Protein AF-A0A973IZN0-F1 (afdb_monomer_lite)

Structure (mmCIF, N/CA/C/O backbone):
data_AF-A0A973IZN0-F1
#
_entry.id   AF-A0A973IZN0-F1
#
loop_
_atom_site.group_PDB
_atom_site.id
_atom_site.ty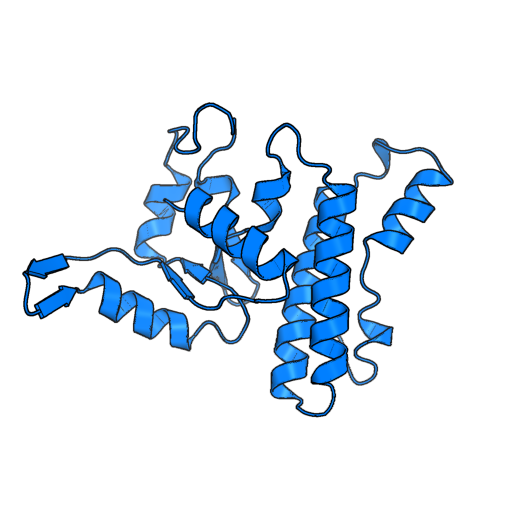pe_symbol
_atom_site.label_atom_id
_atom_site.label_alt_id
_atom_site.label_comp_id
_atom_site.label_asym_id
_atom_site.label_entity_id
_atom_site.label_seq_id
_atom_site.pdbx_PDB_ins_code
_atom_site.Cartn_x
_atom_site.Cartn_y
_atom_site.Cartn_z
_atom_site.occupancy
_atom_site.B_iso_or_equiv
_atom_site.auth_seq_id
_atom_site.auth_comp_id
_atom_site.auth_asym_id
_atom_site.auth_atom_id
_atom_site.pdbx_PDB_model_num
ATOM 1 N N . MET A 1 1 ? 8.318 8.086 -10.697 1.00 79.25 1 MET A N 1
ATOM 2 C CA . MET A 1 1 ? 7.716 6.744 -10.918 1.00 79.25 1 MET A CA 1
ATOM 3 C C . MET A 1 1 ? 7.081 6.126 -9.663 1.00 79.25 1 MET A C 1
ATOM 5 O O . MET A 1 1 ? 5.939 5.694 -9.745 1.00 79.25 1 MET A O 1
ATOM 9 N N . VAL A 1 2 ? 7.794 6.001 -8.528 1.00 88.62 2 VAL A N 1
ATOM 10 C CA . VAL A 1 2 ? 7.233 5.376 -7.301 1.00 88.62 2 VAL A CA 1
ATOM 11 C C . VAL A 1 2 ? 6.187 6.278 -6.634 1.00 88.62 2 VAL A C 1
ATOM 13 O O . VAL A 1 2 ? 5.154 5.784 -6.198 1.00 88.62 2 VAL A O 1
ATOM 16 N N . PHE A 1 3 ? 6.417 7.595 -6.623 1.00 86.81 3 PHE A N 1
ATOM 17 C CA . PHE A 1 3 ? 5.474 8.581 -6.088 1.00 86.81 3 PHE A CA 1
ATOM 18 C C . PHE A 1 3 ? 4.109 8.536 -6.790 1.00 86.81 3 PHE A C 1
ATOM 20 O O . PHE A 1 3 ? 3.073 8.583 -6.148 1.00 86.81 3 PHE A O 1
ATOM 27 N N . GLU A 1 4 ? 4.090 8.418 -8.112 1.00 87.69 4 GLU A N 1
ATOM 28 C CA . GLU A 1 4 ? 2.871 8.396 -8.914 1.00 87.69 4 GLU A CA 1
ATOM 29 C C . GLU A 1 4 ? 2.069 7.124 -8.629 1.00 87.69 4 GLU A C 1
ATOM 31 O O . GLU A 1 4 ? 0.845 7.176 -8.547 1.00 87.69 4 GLU A O 1
ATOM 36 N N . LEU A 1 5 ? 2.753 5.995 -8.405 1.00 93.00 5 LEU A N 1
ATOM 37 C CA . LEU A 1 5 ? 2.110 4.767 -7.937 1.00 93.00 5 LEU A CA 1
ATOM 38 C C . LEU A 1 5 ? 1.551 4.925 -6.522 1.00 93.00 5 LEU A C 1
ATOM 40 O O . LEU A 1 5 ? 0.418 4.515 -6.291 1.00 93.00 5 LEU A O 1
ATOM 44 N N . ALA A 1 6 ? 2.307 5.543 -5.609 1.00 93.62 6 ALA A N 1
ATOM 45 C CA . ALA A 1 6 ? 1.845 5.863 -4.260 1.00 93.62 6 ALA A CA 1
ATOM 46 C C . ALA A 1 6 ? 0.586 6.743 -4.305 1.00 93.62 6 ALA A C 1
ATOM 48 O O . ALA A 1 6 ? -0.432 6.397 -3.719 1.00 93.62 6 ALA A O 1
ATOM 49 N N . PHE A 1 7 ? 0.602 7.806 -5.105 1.00 91.06 7 PHE A N 1
ATOM 50 C CA . PHE A 1 7 ? -0.519 8.725 -5.261 1.00 91.06 7 PHE A CA 1
ATOM 51 C C . PHE A 1 7 ? -1.769 8.044 -5.835 1.00 91.06 7 PHE A C 1
ATOM 53 O O . PHE A 1 7 ? -2.865 8.208 -5.301 1.00 91.06 7 PHE A O 1
ATOM 60 N N . ILE A 1 8 ? -1.616 7.237 -6.892 1.00 94.38 8 ILE A N 1
ATOM 61 C CA . ILE A 1 8 ? -2.729 6.469 -7.470 1.00 94.38 8 ILE A CA 1
ATOM 62 C C . ILE A 1 8 ? -3.276 5.470 -6.447 1.00 94.38 8 ILE A C 1
ATOM 64 O O . ILE A 1 8 ? -4.491 5.367 -6.285 1.00 94.38 8 ILE A O 1
ATOM 68 N N . GLN A 1 9 ? -2.400 4.747 -5.747 1.00 96.50 9 GLN A N 1
ATOM 69 C CA . GLN A 1 9 ? -2.808 3.778 -4.734 1.00 96.50 9 GLN A CA 1
ATOM 70 C C . GLN A 1 9 ? -3.533 4.458 -3.568 1.00 96.50 9 GLN A C 1
ATOM 72 O O . GLN A 1 9 ? -4.552 3.938 -3.124 1.00 96.50 9 GLN A O 1
ATOM 77 N N . PHE A 1 10 ? -3.072 5.629 -3.129 1.00 95.38 10 PHE A N 1
ATOM 78 C CA . PHE A 1 10 ? -3.720 6.426 -2.093 1.00 95.38 10 PHE A CA 1
ATOM 79 C C . PHE A 1 10 ? -5.119 6.892 -2.507 1.00 95.38 10 PHE A C 1
ATOM 81 O O . PHE A 1 10 ? -6.075 6.641 -1.775 1.00 95.38 10 PHE A O 1
ATOM 88 N N . ILE A 1 11 ? -5.266 7.509 -3.686 1.00 94.38 11 ILE A N 1
ATOM 89 C CA . ILE A 1 11 ? -6.576 7.977 -4.173 1.00 94.38 11 ILE A CA 1
ATOM 90 C C . ILE A 1 11 ? -7.563 6.815 -4.275 1.00 94.38 11 ILE A C 1
ATOM 92 O O . ILE A 1 11 ? -8.700 6.934 -3.833 1.00 94.38 11 ILE A O 1
ATOM 96 N N . MET A 1 12 ? -7.124 5.684 -4.830 1.00 96.88 12 MET A N 1
ATOM 97 C CA . MET A 1 12 ? -7.975 4.504 -4.969 1.00 96.88 12 MET A CA 1
ATOM 98 C C . MET A 1 12 ? -8.354 3.926 -3.599 1.00 96.88 12 MET A C 1
ATOM 100 O O . MET A 1 12 ? -9.522 3.619 -3.376 1.00 96.88 12 MET A O 1
ATOM 104 N N . ALA A 1 13 ? -7.404 3.832 -2.660 1.00 96.56 13 ALA A N 1
ATOM 105 C CA . ALA A 1 13 ? -7.653 3.315 -1.313 1.00 96.56 13 ALA A CA 1
ATOM 106 C C . ALA A 1 13 ? -8.614 4.205 -0.510 1.00 96.56 13 ALA A C 1
ATOM 108 O O . ALA A 1 13 ? -9.472 3.681 0.197 1.00 96.56 13 ALA A O 1
ATOM 109 N N . ARG A 1 14 ? -8.514 5.533 -0.661 1.00 92.50 14 ARG A N 1
ATOM 110 C CA . ARG A 1 14 ? -9.455 6.510 -0.086 1.00 92.50 14 ARG A CA 1
ATOM 111 C C . ARG A 1 14 ? -10.889 6.303 -0.584 1.00 92.50 14 ARG A C 1
ATOM 113 O O . ARG A 1 14 ? -11.830 6.613 0.133 1.00 92.50 14 ARG A O 1
ATOM 120 N N . ASP A 1 15 ? -11.045 5.778 -1.796 1.00 93.00 15 ASP A N 1
ATOM 121 C CA . ASP A 1 15 ? -12.345 5.503 -2.411 1.00 93.00 15 ASP A CA 1
ATOM 122 C C . ASP A 1 15 ? -12.747 4.012 -2.256 1.00 93.00 15 ASP A C 1
ATOM 124 O O . ASP A 1 15 ? -13.624 3.512 -2.964 1.00 93.00 15 ASP A O 1
ATOM 128 N N . GLY A 1 16 ? -12.102 3.272 -1.340 1.00 93.88 16 GLY A N 1
ATOM 129 C CA . GLY A 1 16 ? -12.402 1.866 -1.032 1.00 93.88 16 GLY A CA 1
ATOM 130 C C . GLY A 1 16 ? -11.860 0.837 -2.034 1.00 93.88 16 GLY A C 1
ATOM 131 O O . GLY A 1 16 ? -12.159 -0.355 -1.920 1.00 93.88 16 GLY A O 1
ATOM 132 N N . ILE A 1 17 ? -11.052 1.260 -3.009 1.00 95.12 17 ILE A N 1
ATOM 133 C CA . ILE A 1 17 ? -10.436 0.398 -4.025 1.00 95.12 17 ILE A CA 1
ATOM 134 C C . ILE A 1 17 ? -8.980 0.118 -3.638 1.00 95.12 17 ILE A C 1
ATOM 136 O O . ILE A 1 17 ? -8.060 0.877 -3.937 1.00 95.12 17 ILE A O 1
ATOM 140 N N . PHE A 1 18 ? -8.747 -1.025 -2.997 1.00 95.38 18 PHE A N 1
ATOM 141 C CA . PHE A 1 18 ? -7.410 -1.405 -2.541 1.00 95.38 18 PHE A CA 1
ATOM 142 C C . PHE A 1 18 ? -6.634 -2.167 -3.619 1.00 95.38 18 PHE A C 1
ATOM 144 O O . PHE A 1 18 ? -6.955 -3.310 -3.957 1.00 95.38 18 PHE A O 1
ATOM 151 N N . LEU A 1 19 ? -5.597 -1.527 -4.164 1.00 95.06 19 LEU A N 1
ATOM 152 C CA . LEU A 1 19 ? -4.811 -2.077 -5.266 1.00 95.06 19 LEU A CA 1
ATOM 153 C C . LEU A 1 19 ? -3.824 -3.154 -4.808 1.00 95.06 19 LEU A C 1
ATOM 155 O O . LEU A 1 19 ? -3.185 -3.050 -3.765 1.00 95.06 19 LEU A O 1
ATOM 159 N N . ARG A 1 20 ? -3.639 -4.155 -5.668 1.00 94.06 20 ARG A N 1
ATOM 160 C CA . ARG A 1 20 ? -2.540 -5.117 -5.612 1.00 94.06 20 ARG A CA 1
ATOM 161 C C . ARG A 1 20 ? -1.732 -5.005 -6.896 1.00 94.06 20 ARG A C 1
ATOM 163 O O . ARG A 1 20 ? -2.309 -4.916 -7.976 1.00 94.06 20 ARG A O 1
ATOM 170 N N . GLY A 1 21 ? -0.411 -5.050 -6.792 1.00 95.81 21 GLY A N 1
ATOM 171 C CA . GLY A 1 21 ? 0.447 -4.961 -7.965 1.00 95.81 21 GLY A CA 1
ATOM 172 C C . GLY A 1 21 ? 1.885 -5.366 -7.700 1.00 95.81 21 GLY A C 1
ATOM 173 O O . GLY A 1 21 ? 2.253 -5.780 -6.598 1.00 95.81 21 GLY A O 1
ATOM 174 N N . ALA A 1 22 ? 2.717 -5.173 -8.717 1.00 97.31 22 ALA A N 1
ATOM 175 C CA . ALA A 1 22 ? 4.152 -5.103 -8.532 1.00 97.31 22 ALA A CA 1
ATOM 176 C C . ALA A 1 22 ? 4.804 -4.134 -9.524 1.00 97.31 22 ALA A C 1
ATOM 178 O O . ALA A 1 22 ? 4.343 -3.967 -10.653 1.00 97.31 22 ALA A O 1
ATOM 179 N N . LEU A 1 23 ? 5.905 -3.528 -9.095 1.00 96.12 23 LEU A N 1
ATOM 180 C CA . LEU A 1 23 ? 6.774 -2.661 -9.873 1.00 96.12 23 LEU A CA 1
ATOM 181 C C . LEU A 1 23 ? 8.080 -3.404 -10.158 1.00 96.12 23 LEU A C 1
ATOM 183 O O . LEU A 1 23 ? 8.808 -3.765 -9.237 1.00 96.12 23 LEU A O 1
ATOM 187 N N . SER A 1 24 ? 8.398 -3.600 -11.434 1.00 95.62 24 SER A N 1
ATOM 188 C CA . SER A 1 24 ? 9.664 -4.185 -11.882 1.00 95.62 24 SER A CA 1
ATOM 189 C C . SER A 1 24 ? 10.185 -3.437 -13.107 1.00 95.62 24 SER A C 1
ATOM 191 O O . SER A 1 24 ? 9.468 -2.662 -13.743 1.00 95.62 24 SER A O 1
ATOM 193 N N . ARG A 1 25 ? 11.454 -3.665 -13.447 1.00 93.69 25 ARG A N 1
ATOM 194 C CA . ARG A 1 25 ? 12.112 -3.103 -14.624 1.00 93.69 25 ARG A CA 1
ATOM 195 C C . ARG A 1 25 ? 12.781 -4.209 -15.419 1.00 93.69 25 ARG A C 1
ATOM 197 O O . ARG A 1 25 ? 13.500 -5.049 -14.890 1.00 93.69 25 ARG A O 1
ATOM 204 N N . GLY A 1 26 ? 12.594 -4.164 -16.728 1.00 93.19 26 GLY A N 1
ATOM 205 C CA . GLY A 1 26 ? 13.255 -5.069 -17.651 1.00 93.19 26 GLY A CA 1
ATOM 206 C C . GLY A 1 26 ? 13.072 -4.611 -19.085 1.00 93.19 26 GLY A C 1
ATOM 207 O O . GLY A 1 26 ? 12.316 -3.678 -19.351 1.00 93.19 26 GLY A O 1
ATOM 208 N N . ASN A 1 27 ? 13.761 -5.286 -20.003 1.00 95.06 27 ASN A N 1
ATOM 209 C CA . ASN A 1 27 ? 13.646 -5.006 -21.429 1.00 95.06 27 ASN A CA 1
ATOM 210 C C . ASN A 1 27 ? 12.178 -5.042 -21.851 1.00 95.06 27 ASN A C 1
ATOM 212 O O . ASN A 1 27 ? 11.437 -5.953 -21.467 1.00 95.06 27 ASN A O 1
ATOM 216 N N . HIS A 1 28 ? 11.787 -4.037 -22.619 1.00 94.38 28 HIS A N 1
ATOM 217 C CA . HIS A 1 28 ? 10.427 -3.819 -23.060 1.00 94.38 28 HIS A CA 1
ATOM 218 C C . HIS A 1 28 ? 10.456 -3.475 -24.548 1.00 94.38 28 HIS A C 1
ATOM 220 O O . HIS A 1 28 ? 11.246 -2.637 -24.982 1.00 94.38 28 HIS A O 1
ATOM 226 N N . PHE A 1 29 ? 9.610 -4.154 -25.308 1.00 95.75 29 PHE A N 1
ATOM 227 C CA . PHE A 1 29 ? 9.326 -3.882 -26.704 1.00 95.75 29 PHE A CA 1
ATOM 228 C C . PHE A 1 29 ? 7.812 -3.811 -26.868 1.00 95.75 29 PHE A C 1
ATOM 230 O O . PHE A 1 29 ? 7.101 -4.705 -26.408 1.00 95.75 29 PHE A O 1
ATOM 237 N N . GLU A 1 30 ? 7.341 -2.784 -27.560 1.00 96.19 30 GLU A N 1
ATOM 238 C CA . GLU A 1 30 ? 5.933 -2.574 -27.872 1.00 96.19 30 GLU A CA 1
ATOM 239 C C . GLU A 1 30 ? 5.797 -2.066 -29.309 1.00 96.19 30 GLU A C 1
ATOM 241 O O . GLU A 1 30 ? 6.625 -1.294 -29.799 1.00 96.19 30 GLU A O 1
ATOM 246 N N . ASN A 1 31 ? 4.751 -2.531 -29.989 1.00 95.75 31 ASN A N 1
ATOM 247 C CA . ASN A 1 31 ? 4.213 -1.944 -31.210 1.00 95.75 31 ASN A CA 1
ATOM 248 C C . ASN A 1 31 ? 2.679 -2.079 -31.208 1.00 95.75 31 ASN A C 1
ATOM 250 O O . ASN A 1 31 ? 2.116 -2.688 -30.301 1.00 95.75 31 ASN A O 1
ATOM 254 N N . ASP A 1 32 ? 2.014 -1.610 -32.267 1.00 96.62 32 ASP A N 1
ATOM 255 C CA . ASP A 1 32 ? 0.544 -1.598 -32.395 1.00 96.62 32 ASP A CA 1
ATOM 256 C C . ASP A 1 32 ? -0.160 -2.960 -32.222 1.00 96.62 32 ASP A C 1
ATOM 258 O O . ASP A 1 32 ? -1.385 -3.018 -32.133 1.00 96.62 32 ASP A O 1
ATOM 262 N N . ARG A 1 33 ? 0.575 -4.078 -32.247 1.00 95.69 33 ARG A N 1
ATOM 263 C CA . ARG A 1 33 ? 0.012 -5.436 -32.213 1.00 95.69 33 ARG A CA 1
ATOM 264 C C . ARG A 1 33 ? 0.461 -6.263 -31.020 1.00 95.69 33 ARG A C 1
ATOM 266 O O . ARG A 1 33 ? -0.213 -7.238 -30.696 1.00 95.69 33 ARG A O 1
ATOM 273 N N . MET A 1 34 ? 1.613 -5.961 -30.427 1.00 93.94 34 MET A N 1
ATOM 274 C CA . MET A 1 34 ? 2.206 -6.828 -29.414 1.00 93.94 34 MET A CA 1
ATOM 275 C C . MET A 1 34 ? 3.118 -6.082 -28.449 1.00 93.94 34 MET A C 1
ATOM 277 O O . MET A 1 34 ? 3.864 -5.182 -28.833 1.00 93.94 34 MET A O 1
ATOM 281 N N . ILE A 1 35 ? 3.108 -6.559 -27.205 1.00 94.44 35 ILE A N 1
ATOM 282 C CA . ILE A 1 35 ? 4.018 -6.148 -26.142 1.00 94.44 35 ILE A CA 1
ATOM 283 C C . ILE A 1 35 ? 4.806 -7.377 -25.690 1.00 94.44 35 ILE A C 1
ATOM 285 O O . ILE A 1 35 ? 4.229 -8.407 -25.343 1.00 94.44 35 ILE A O 1
ATOM 289 N N . PHE A 1 36 ? 6.130 -7.250 -25.636 1.00 94.12 36 PHE A N 1
ATOM 290 C CA . PHE A 1 36 ? 7.023 -8.205 -24.990 1.00 94.12 36 PHE A CA 1
ATOM 291 C C . PHE A 1 36 ? 7.830 -7.479 -23.931 1.00 94.12 36 PHE A C 1
ATOM 293 O O . PHE A 1 36 ? 8.624 -6.589 -24.235 1.00 94.12 36 PHE A O 1
ATOM 300 N N . SER A 1 37 ? 7.657 -7.865 -22.671 1.00 96.25 37 SER A N 1
ATOM 301 C CA . SER A 1 37 ? 8.381 -7.212 -21.592 1.00 96.25 37 SER A CA 1
ATOM 302 C C . SER A 1 37 ? 8.792 -8.184 -20.509 1.00 96.25 37 SER A C 1
ATOM 304 O O . SER A 1 37 ? 7.956 -8.784 -19.836 1.00 96.25 37 SER A O 1
ATOM 306 N N . LYS A 1 38 ? 10.105 -8.267 -20.283 1.00 95.94 38 LYS A N 1
ATOM 307 C CA . LYS A 1 38 ? 10.656 -8.969 -19.123 1.00 95.94 38 LYS A CA 1
ATOM 308 C C . LYS A 1 38 ? 10.196 -8.304 -17.825 1.00 95.94 38 LYS A C 1
ATOM 310 O O . LYS A 1 38 ? 9.906 -9.007 -16.868 1.00 95.94 38 LYS A O 1
ATOM 315 N N . GLY A 1 39 ? 10.089 -6.972 -17.814 1.00 95.06 39 GLY A N 1
ATOM 316 C CA . GLY A 1 39 ? 9.586 -6.219 -16.663 1.00 95.06 39 GLY A CA 1
ATOM 317 C C . GLY A 1 39 ? 8.145 -6.592 -16.315 1.00 95.06 39 GLY A C 1
ATOM 318 O O . GLY A 1 39 ? 7.866 -6.880 -15.157 1.00 95.06 39 GLY A O 1
ATOM 319 N N . LEU A 1 40 ? 7.254 -6.677 -17.312 1.00 95.06 40 LEU A N 1
ATOM 320 C CA . LEU A 1 40 ? 5.862 -7.092 -17.079 1.00 95.06 40 LEU A CA 1
ATOM 321 C C . LEU A 1 40 ? 5.761 -8.543 -16.595 1.00 95.06 40 LEU A C 1
ATOM 323 O O . LEU A 1 40 ? 4.987 -8.821 -15.685 1.00 95.06 40 LEU A O 1
ATOM 327 N N . VAL A 1 41 ? 6.563 -9.459 -17.148 1.00 96.12 41 VAL A N 1
ATOM 328 C CA . VAL A 1 41 ? 6.596 -10.861 -16.691 1.00 96.12 41 VAL A CA 1
ATOM 329 C C . VAL A 1 41 ? 7.070 -10.957 -15.237 1.00 96.12 41 VAL A C 1
ATOM 331 O O . VAL A 1 41 ? 6.436 -11.631 -14.427 1.00 96.12 41 VAL A O 1
ATOM 334 N N . THR A 1 42 ? 8.148 -10.256 -14.872 1.00 97.38 42 THR A N 1
ATOM 335 C CA . THR A 1 42 ? 8.629 -10.224 -13.483 1.00 97.38 42 THR A CA 1
ATOM 336 C C . THR A 1 42 ? 7.601 -9.591 -12.546 1.00 97.38 42 THR A C 1
ATOM 338 O O . THR A 1 42 ? 7.326 -10.150 -11.485 1.00 97.38 42 THR A O 1
ATOM 341 N N . ALA A 1 43 ? 6.992 -8.468 -12.941 1.00 96.56 43 ALA A N 1
ATOM 342 C CA . ALA A 1 43 ? 5.936 -7.819 -12.169 1.00 96.56 43 ALA A CA 1
ATOM 343 C C . ALA A 1 43 ? 4.746 -8.764 -11.944 1.00 96.56 43 ALA A C 1
ATOM 345 O O . ALA A 1 43 ? 4.303 -8.916 -10.812 1.00 96.56 43 ALA A O 1
ATOM 346 N N . TYR A 1 44 ? 4.292 -9.481 -12.973 1.00 96.19 44 TYR A N 1
ATOM 347 C CA . TYR A 1 44 ? 3.233 -10.482 -12.832 1.00 96.19 44 TYR A CA 1
ATOM 348 C C . TYR A 1 44 ? 3.593 -11.563 -11.802 1.00 96.19 44 TYR A C 1
ATOM 350 O O . TYR A 1 44 ? 2.808 -11.871 -10.906 1.00 96.19 44 TYR A O 1
ATOM 358 N N . HIS A 1 45 ? 4.811 -12.108 -11.863 1.00 96.88 45 HIS A N 1
ATOM 359 C CA . HIS A 1 45 ? 5.249 -13.102 -10.883 1.00 96.88 45 HIS A CA 1
ATOM 360 C C . HIS A 1 45 ? 5.307 -12.550 -9.453 1.00 96.88 45 HIS A C 1
ATOM 362 O O . HIS A 1 45 ? 4.898 -13.250 -8.525 1.00 96.88 45 HIS A O 1
ATOM 368 N N . LEU A 1 46 ? 5.769 -11.313 -9.259 1.00 96.94 46 LEU A N 1
ATOM 369 C CA . LEU A 1 46 ? 5.800 -10.660 -7.946 1.00 96.94 46 LEU A CA 1
ATOM 370 C C . LEU A 1 46 ? 4.397 -10.327 -7.427 1.00 96.94 46 LEU A C 1
ATOM 372 O O . LEU A 1 46 ? 4.123 -10.523 -6.247 1.00 96.94 46 LEU A O 1
ATOM 376 N N . GLU A 1 47 ? 3.486 -9.902 -8.298 1.00 95.62 47 GLU A N 1
ATOM 377 C CA . GLU A 1 47 ? 2.091 -9.611 -7.958 1.00 95.62 47 GLU A CA 1
ATOM 378 C C . GLU A 1 47 ? 1.389 -10.853 -7.384 1.00 95.62 47 GLU A C 1
ATOM 380 O O . GLU A 1 47 ? 0.640 -10.747 -6.413 1.00 95.62 47 GLU A O 1
ATOM 385 N N . THR A 1 48 ? 1.734 -12.059 -7.859 1.00 94.25 48 THR A N 1
ATOM 386 C CA . THR A 1 48 ? 1.240 -13.317 -7.258 1.00 94.25 48 THR A CA 1
ATOM 387 C C . THR A 1 48 ? 1.693 -13.543 -5.808 1.00 94.25 48 THR A C 1
ATOM 389 O O . THR A 1 48 ? 1.082 -14.337 -5.091 1.00 94.25 48 THR A O 1
ATOM 392 N N . LYS A 1 49 ? 2.755 -12.859 -5.359 1.00 93.81 49 LYS A N 1
ATOM 393 C CA . LYS A 1 49 ? 3.262 -12.882 -3.976 1.00 93.81 49 LYS A CA 1
ATOM 394 C C . LYS A 1 49 ? 2.668 -11.771 -3.110 1.00 93.81 49 LYS A C 1
ATOM 396 O O . LYS A 1 49 ? 2.785 -11.834 -1.887 1.00 93.81 49 LYS A O 1
ATOM 401 N N . ALA A 1 50 ? 2.009 -10.779 -3.705 1.00 90.69 50 ALA A N 1
ATOM 402 C CA . ALA A 1 50 ? 1.300 -9.730 -2.985 1.00 90.69 50 ALA A CA 1
ATOM 403 C C . ALA A 1 50 ? -0.032 -10.274 -2.438 1.00 90.69 50 ALA A C 1
ATOM 405 O O . ALA A 1 50 ? -1.112 -9.989 -2.936 1.00 90.69 50 ALA A O 1
ATOM 406 N N . ILE A 1 51 ? 0.021 -11.116 -1.407 1.00 90.00 51 ILE A N 1
ATOM 407 C CA . ILE A 1 51 ? -1.199 -11.682 -0.804 1.00 90.00 51 ILE A CA 1
ATOM 408 C C . ILE A 1 51 ? -2.103 -10.606 -0.169 1.00 90.00 51 ILE A C 1
ATOM 410 O O . ILE A 1 51 ? -3.308 -10.827 -0.035 1.00 90.00 51 ILE A O 1
ATOM 414 N N . TYR A 1 52 ? -1.534 -9.435 0.134 1.00 91.56 52 TYR A N 1
ATOM 415 C CA . TYR A 1 52 ? -2.212 -8.251 0.658 1.00 91.56 52 TYR A CA 1
ATOM 416 C C . TYR A 1 52 ? -2.392 -7.159 -0.413 1.00 91.56 52 TYR A C 1
ATOM 418 O O . TYR A 1 52 ? -1.705 -7.197 -1.440 1.00 91.56 52 TYR A O 1
ATOM 426 N N . PRO A 1 53 ? -3.273 -6.167 -0.186 1.00 94.00 53 PRO A N 1
ATOM 427 C CA . PRO A 1 53 ? -3.498 -5.045 -1.100 1.00 94.00 53 PRO A CA 1
ATOM 428 C C . PRO A 1 53 ? -2.329 -4.042 -1.082 1.00 94.00 53 PRO A C 1
ATOM 430 O O . PRO A 1 53 ? -2.391 -2.967 -0.488 1.00 94.00 53 PRO A O 1
ATOM 433 N N . ARG A 1 54 ? -1.220 -4.442 -1.709 1.00 96.12 54 ARG A N 1
ATOM 434 C CA . ARG A 1 54 ? 0.016 -3.665 -1.824 1.00 96.12 54 ARG A CA 1
ATOM 435 C C . ARG A 1 54 ? 0.656 -3.832 -3.197 1.00 96.12 54 ARG A C 1
ATOM 437 O O . ARG A 1 54 ? 0.422 -4.825 -3.891 1.00 96.12 54 ARG A O 1
ATOM 444 N N . ILE A 1 55 ? 1.523 -2.891 -3.556 1.00 97.62 55 ILE A N 1
ATOM 445 C CA . ILE A 1 55 ? 2.330 -2.948 -4.777 1.00 97.62 55 ILE A CA 1
ATOM 446 C C . ILE A 1 55 ? 3.764 -3.319 -4.390 1.00 97.62 55 ILE A C 1
ATOM 448 O O . ILE A 1 55 ? 4.481 -2.486 -3.842 1.00 97.62 55 ILE A O 1
ATOM 452 N N . ILE A 1 56 ? 4.181 -4.562 -4.657 1.00 97.81 56 ILE A N 1
ATOM 453 C CA . ILE A 1 56 ? 5.542 -5.037 -4.346 1.00 97.81 56 ILE A CA 1
ATOM 454 C C . ILE A 1 56 ? 6.554 -4.396 -5.296 1.00 97.81 56 ILE A C 1
ATOM 456 O O . ILE A 1 56 ? 6.343 -4.363 -6.503 1.00 97.81 56 ILE A O 1
ATOM 460 N N . ILE A 1 57 ? 7.687 -3.939 -4.779 1.00 97.31 57 ILE A N 1
ATOM 461 C CA . ILE A 1 57 ? 8.791 -3.407 -5.576 1.00 97.31 57 ILE A CA 1
ATOM 462 C C . ILE A 1 57 ? 9.845 -4.503 -5.734 1.00 97.31 57 ILE A C 1
ATOM 464 O O . ILE A 1 57 ? 10.311 -5.086 -4.755 1.00 97.31 57 ILE A O 1
ATOM 468 N N . ASP A 1 58 ? 10.215 -4.787 -6.980 1.00 96.56 58 ASP A N 1
ATOM 469 C CA . ASP A 1 58 ? 11.292 -5.710 -7.325 1.00 96.56 58 ASP A CA 1
ATOM 470 C C . ASP A 1 58 ? 12.594 -5.307 -6.618 1.00 96.56 58 ASP A C 1
ATOM 472 O O . ASP A 1 58 ? 13.034 -4.160 -6.718 1.00 96.56 58 ASP A O 1
ATOM 476 N N . SER A 1 59 ? 13.242 -6.257 -5.939 1.00 94.44 59 SER A N 1
ATOM 477 C CA . SER A 1 59 ? 14.508 -6.028 -5.237 1.00 94.44 59 SER A CA 1
ATOM 478 C C . SER A 1 59 ? 15.591 -5.448 -6.148 1.00 94.44 59 SER A C 1
ATOM 480 O O . SER A 1 59 ? 16.420 -4.670 -5.686 1.00 94.44 59 SER A O 1
ATOM 482 N N . ALA A 1 60 ? 15.557 -5.758 -7.451 1.00 93.19 60 ALA A N 1
ATOM 483 C CA . ALA A 1 60 ? 16.492 -5.207 -8.432 1.00 93.19 60 ALA A CA 1
ATOM 484 C C . ALA A 1 60 ? 16.394 -3.675 -8.590 1.00 93.19 60 ALA A C 1
ATOM 486 O O . ALA A 1 60 ? 17.304 -3.054 -9.137 1.00 93.19 60 ALA A O 1
ATOM 487 N N . LEU A 1 61 ? 15.298 -3.060 -8.136 1.00 93.12 61 LEU A N 1
ATOM 488 C CA . LEU A 1 61 ? 15.106 -1.610 -8.136 1.00 93.12 61 LEU A CA 1
ATOM 489 C C . LEU A 1 61 ? 15.528 -0.946 -6.823 1.00 93.12 61 LEU A C 1
ATOM 491 O O . LEU A 1 61 ? 15.760 0.261 -6.818 1.00 93.12 61 LEU A O 1
ATOM 495 N N . ILE A 1 62 ? 15.636 -1.699 -5.727 1.00 92.88 62 ILE A N 1
ATOM 496 C CA . ILE A 1 62 ? 15.764 -1.132 -4.380 1.00 92.88 62 ILE A CA 1
ATOM 497 C C . ILE A 1 62 ? 17.071 -0.379 -4.209 1.00 92.88 62 ILE A C 1
ATOM 499 O O . ILE A 1 62 ? 17.031 0.783 -3.817 1.00 92.88 62 ILE A O 1
ATOM 503 N N . ASP A 1 63 ? 18.205 -0.965 -4.590 1.00 89.44 63 ASP A N 1
ATOM 504 C CA . ASP A 1 63 ? 19.498 -0.278 -4.486 1.00 89.44 63 ASP A CA 1
ATOM 505 C C . ASP A 1 63 ? 19.501 1.028 -5.285 1.00 89.44 63 ASP A C 1
ATOM 507 O O . ASP A 1 63 ? 20.008 2.048 -4.822 1.00 89.44 63 ASP A O 1
ATOM 511 N N . SER A 1 64 ? 18.885 1.027 -6.471 1.00 88.75 64 SER A N 1
ATOM 512 C CA . SER A 1 64 ? 18.766 2.236 -7.283 1.00 88.75 64 SER A CA 1
ATOM 513 C C . SER A 1 64 ? 17.875 3.282 -6.621 1.00 88.75 64 SER A C 1
ATOM 515 O O . SER A 1 64 ? 18.212 4.454 -6.706 1.00 88.75 64 SER A O 1
ATOM 517 N N . ILE A 1 65 ? 16.762 2.889 -5.994 1.00 88.94 65 ILE A N 1
ATOM 518 C CA . ILE A 1 65 ? 15.832 3.810 -5.320 1.00 88.94 65 ILE A CA 1
ATOM 519 C C . ILE A 1 65 ? 1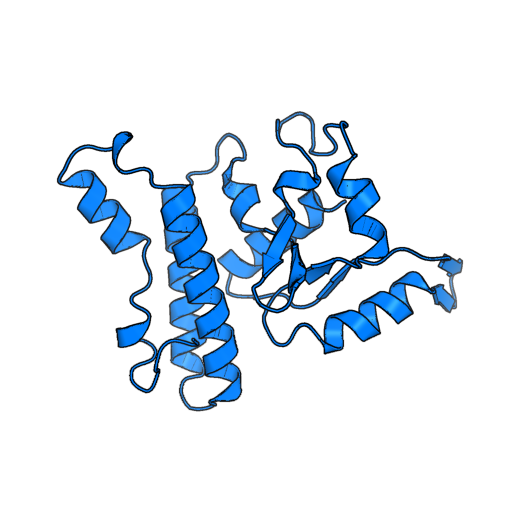6.452 4.376 -4.037 1.00 88.94 65 ILE A C 1
ATOM 521 O O . ILE A 1 65 ? 16.316 5.564 -3.760 1.00 88.94 65 ILE A O 1
ATOM 525 N N . MET A 1 66 ? 17.143 3.545 -3.256 1.00 86.56 66 MET A N 1
ATOM 526 C CA . MET A 1 66 ? 17.736 3.943 -1.976 1.00 86.56 66 MET A CA 1
ATOM 527 C C . MET A 1 66 ? 18.928 4.881 -2.155 1.00 86.56 66 MET A C 1
ATOM 529 O O . MET A 1 66 ? 19.117 5.795 -1.351 1.00 86.56 66 MET A O 1
ATOM 533 N N . ASN A 1 67 ? 19.701 4.680 -3.225 1.00 84.62 67 ASN A N 1
ATOM 534 C CA . ASN A 1 67 ? 20.821 5.544 -3.594 1.00 84.62 67 ASN A CA 1
ATOM 535 C C . ASN A 1 67 ? 20.400 6.737 -4.468 1.00 84.62 67 ASN A C 1
ATOM 537 O O . ASN A 1 67 ? 21.245 7.561 -4.829 1.00 84.62 67 ASN A O 1
ATOM 541 N N . ASP A 1 68 ? 19.116 6.842 -4.819 1.00 75.69 68 ASP A N 1
ATOM 542 C CA . ASP A 1 68 ? 18.608 7.959 -5.599 1.00 75.69 68 ASP A CA 1
ATOM 543 C C . ASP A 1 68 ? 18.545 9.221 -4.735 1.00 75.69 68 ASP A C 1
ATOM 545 O O . ASP A 1 68 ? 17.689 9.392 -3.864 1.00 75.69 68 ASP A O 1
ATOM 549 N N . ASN A 1 69 ? 19.486 10.128 -4.983 1.00 67.00 69 ASN A N 1
ATOM 550 C CA . ASN A 1 69 ? 19.523 11.428 -4.325 1.00 67.00 69 ASN A CA 1
ATOM 551 C C . ASN A 1 69 ? 18.653 12.476 -5.026 1.00 67.00 69 ASN A C 1
ATOM 553 O O . ASN A 1 69 ? 18.578 13.605 -4.534 1.00 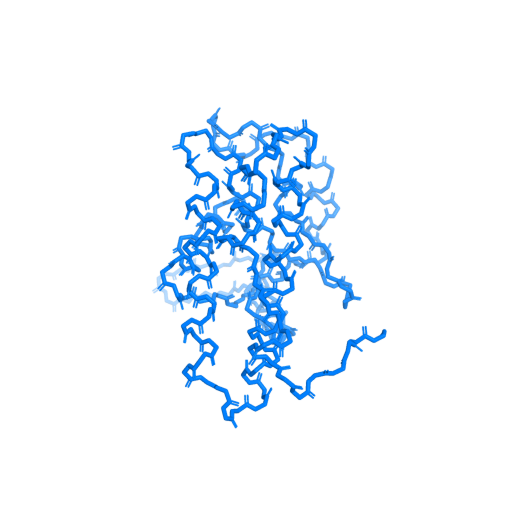67.00 69 ASN A O 1
ATOM 557 N N . ASN A 1 70 ? 18.012 12.128 -6.144 1.00 61.22 70 ASN A N 1
ATOM 558 C CA . ASN A 1 70 ? 17.173 13.052 -6.887 1.00 61.22 70 ASN A CA 1
ATOM 559 C C . ASN A 1 70 ? 15.790 13.192 -6.238 1.00 61.22 70 ASN A C 1
ATOM 561 O O . ASN A 1 70 ? 15.159 12.222 -5.812 1.00 61.22 70 ASN A O 1
ATOM 565 N N . PHE A 1 71 ? 15.293 14.425 -6.220 1.00 56.41 71 PHE A N 1
ATOM 566 C CA . PHE A 1 71 ? 13.901 14.733 -5.919 1.00 56.41 71 PHE A CA 1
ATOM 567 C C . PHE A 1 71 ? 13.074 14.434 -7.177 1.00 56.41 71 PHE A C 1
ATOM 569 O O . PHE A 1 71 ? 12.891 15.300 -8.025 1.00 56.41 71 PHE A O 1
ATOM 576 N N . TYR A 1 72 ? 12.658 13.179 -7.359 1.00 52.09 72 TYR A N 1
ATOM 577 C CA . TYR A 1 72 ? 11.800 12.783 -8.489 1.00 52.09 72 TYR A CA 1
ATOM 578 C C . TYR A 1 72 ? 10.305 12.951 -8.220 1.00 52.09 72 TYR A C 1
ATOM 580 O O . TYR A 1 72 ? 9.488 12.602 -9.072 1.00 52.09 72 TYR A O 1
ATOM 588 N N . ALA A 1 73 ? 9.926 13.479 -7.061 1.00 53.62 73 ALA A N 1
ATOM 589 C CA . ALA A 1 73 ? 8.561 13.920 -6.866 1.00 53.62 73 ALA A CA 1
ATOM 590 C C . ALA A 1 73 ? 8.377 15.280 -7.585 1.00 53.62 73 ALA A C 1
ATOM 592 O O . ALA A 1 73 ? 9.348 16.033 -7.713 1.00 53.62 73 ALA A O 1
ATOM 593 N N . PRO A 1 74 ? 7.186 15.598 -8.134 1.00 54.03 74 PRO A N 1
ATOM 594 C CA . PRO A 1 74 ? 6.944 16.904 -8.748 1.00 54.03 74 PRO A CA 1
ATOM 595 C C . PRO A 1 74 ? 7.411 18.005 -7.792 1.00 54.03 74 PRO A C 1
ATOM 597 O O . PRO A 1 74 ? 7.301 17.819 -6.589 1.00 54.03 74 PRO A O 1
ATOM 600 N N . PHE A 1 75 ? 7.898 19.143 -8.300 1.00 47.41 75 PHE A N 1
ATOM 601 C CA . PHE A 1 75 ? 8.561 20.229 -7.539 1.00 47.41 75 PHE A CA 1
ATOM 602 C C . PHE A 1 75 ? 7.848 20.680 -6.235 1.00 47.41 75 PHE A C 1
ATOM 604 O O . PHE A 1 75 ? 8.433 21.362 -5.399 1.00 47.41 75 PHE A O 1
ATOM 611 N N . TYR A 1 76 ? 6.580 20.307 -6.057 1.00 54.06 76 TYR A N 1
ATOM 612 C CA . TYR A 1 76 ? 5.727 20.563 -4.897 1.00 54.06 76 TYR A CA 1
ATOM 613 C C . TYR A 1 76 ? 5.826 19.529 -3.762 1.00 54.06 76 TYR A C 1
ATOM 615 O O . TYR A 1 76 ? 5.332 19.790 -2.669 1.00 54.06 76 TYR A O 1
ATOM 623 N N . VAL A 1 77 ? 6.446 18.377 -4.000 1.00 57.22 77 VAL A N 1
ATOM 624 C CA . VAL A 1 77 ? 6.638 17.298 -3.031 1.00 57.22 77 VAL A CA 1
ATOM 625 C C . VAL A 1 77 ? 8.136 17.261 -2.738 1.00 57.22 77 VAL A C 1
ATOM 627 O O . VAL A 1 77 ? 8.926 16.772 -3.538 1.00 57.22 77 VAL A O 1
ATOM 630 N N . GLN A 1 78 ? 8.561 17.843 -1.618 1.00 63.06 78 GLN A N 1
ATOM 631 C CA . GLN A 1 78 ? 9.980 17.945 -1.234 1.00 63.06 78 GLN A CA 1
ATOM 632 C C . GLN A 1 78 ? 10.543 16.616 -0.691 1.00 63.06 78 GLN A C 1
ATOM 634 O O . GLN A 1 78 ? 11.517 16.600 0.058 1.00 63.06 78 GLN A O 1
ATOM 639 N N . GLU A 1 79 ? 9.948 15.493 -1.093 1.00 70.69 79 GLU A N 1
ATOM 640 C CA . GLU A 1 79 ? 10.252 14.158 -0.592 1.00 70.69 79 GLU A CA 1
ATOM 641 C C . GLU A 1 79 ? 11.124 13.370 -1.568 1.00 70.69 79 GLU A C 1
ATOM 643 O O . GLU A 1 79 ? 11.067 13.527 -2.793 1.00 70.69 79 GLU A O 1
ATOM 648 N N . ARG A 1 80 ? 11.952 12.484 -1.014 1.00 79.81 80 ARG A N 1
ATOM 649 C CA . ARG A 1 80 ? 12.817 11.598 -1.802 1.00 79.81 80 ARG A CA 1
ATOM 650 C C . ARG A 1 80 ? 12.039 10.360 -2.231 1.00 79.81 80 ARG A C 1
ATOM 652 O O . ARG A 1 80 ? 11.231 9.846 -1.468 1.00 79.81 80 ARG A O 1
ATOM 659 N N . THR A 1 81 ? 12.361 9.800 -3.399 1.00 82.00 81 THR A N 1
ATOM 660 C CA . THR A 1 81 ? 11.735 8.562 -3.910 1.00 82.00 81 THR A CA 1
ATOM 661 C C . THR A 1 81 ? 11.749 7.427 -2.882 1.00 82.00 81 THR A C 1
ATOM 663 O O . THR A 1 81 ? 10.767 6.703 -2.744 1.00 82.00 81 THR A O 1
ATOM 666 N N . ARG A 1 82 ? 12.848 7.301 -2.125 1.00 86.94 82 ARG A N 1
ATOM 667 C CA . ARG A 1 82 ? 13.015 6.291 -1.071 1.00 86.94 82 ARG A CA 1
ATOM 668 C C . ARG A 1 82 ? 11.972 6.372 0.048 1.00 86.94 82 ARG A C 1
ATOM 670 O O . ARG A 1 82 ? 11.719 5.358 0.682 1.00 86.94 82 ARG A O 1
ATOM 677 N N . ASN A 1 83 ? 11.369 7.541 0.273 1.00 88.31 83 ASN A N 1
ATOM 678 C CA . ASN A 1 83 ? 10.368 7.733 1.320 1.00 88.31 83 ASN A CA 1
ATOM 679 C C . ASN A 1 83 ? 9.049 7.034 0.950 1.00 88.31 83 ASN A C 1
ATOM 681 O O . ASN A 1 83 ? 8.269 6.708 1.824 1.00 88.31 83 ASN A O 1
ATOM 685 N N . PHE A 1 84 ? 8.817 6.699 -0.321 1.00 91.56 84 PHE A N 1
ATOM 686 C CA . PHE A 1 84 ? 7.631 5.953 -0.765 1.00 91.56 84 PHE A CA 1
ATOM 687 C C . PHE A 1 84 ? 7.857 4.436 -0.796 1.00 91.56 84 PHE A C 1
ATOM 689 O O . PHE A 1 84 ? 7.197 3.720 -1.551 1.00 91.56 84 PHE A O 1
ATOM 696 N N . VAL A 1 85 ? 8.820 3.931 -0.022 1.00 93.56 85 VAL A N 1
ATOM 697 C CA . VAL A 1 85 ? 9.162 2.509 0.045 1.00 93.56 85 VAL A CA 1
ATOM 698 C C . VAL A 1 85 ? 9.128 2.044 1.491 1.00 93.56 85 VAL A C 1
ATOM 700 O O . VAL A 1 85 ? 9.829 2.584 2.340 1.00 93.56 85 VAL A O 1
ATOM 703 N N . ILE A 1 86 ? 8.376 0.978 1.743 1.00 94.75 86 ILE A N 1
ATOM 704 C CA . ILE A 1 86 ? 8.300 0.310 3.042 1.00 94.75 86 ILE A CA 1
ATOM 705 C C . ILE A 1 86 ? 8.689 -1.160 2.898 1.00 94.75 86 ILE A C 1
ATOM 707 O O . ILE A 1 86 ? 8.368 -1.802 1.894 1.00 94.75 86 ILE A O 1
ATOM 711 N N . GLN A 1 87 ? 9.379 -1.709 3.898 1.00 94.19 87 GLN A N 1
ATOM 712 C CA . GLN A 1 87 ? 9.650 -3.142 3.980 1.00 94.19 87 GLN A CA 1
ATOM 713 C C . GLN A 1 87 ? 8.691 -3.795 4.973 1.00 94.19 87 GLN A C 1
ATOM 715 O O . GLN A 1 87 ? 8.644 -3.428 6.143 1.00 94.19 87 GLN A O 1
ATOM 720 N N . SER A 1 88 ? 7.931 -4.780 4.502 1.00 89.62 88 SER A N 1
ATOM 721 C CA . SER A 1 88 ? 7.046 -5.583 5.351 1.00 89.62 88 SER A CA 1
ATOM 722 C C . SER A 1 88 ? 7.828 -6.680 6.106 1.00 89.62 88 SER A C 1
ATOM 724 O O . SER A 1 88 ? 8.921 -7.057 5.673 1.00 89.62 88 SER A O 1
ATOM 726 N N . PRO A 1 89 ? 7.275 -7.272 7.186 1.00 88.12 89 PRO A N 1
ATOM 727 C CA . PRO A 1 89 ? 7.917 -8.374 7.923 1.00 88.12 89 PRO A CA 1
ATOM 728 C C . PRO A 1 89 ? 8.259 -9.605 7.068 1.00 88.12 89 PRO A C 1
ATOM 730 O O . PRO A 1 89 ? 9.224 -10.318 7.339 1.00 88.12 89 PRO A O 1
ATOM 733 N N . ASP A 1 90 ? 7.515 -9.826 5.981 1.00 89.81 90 ASP A N 1
ATOM 734 C CA . ASP A 1 90 ? 7.787 -10.866 4.980 1.00 89.81 90 ASP A CA 1
ATOM 735 C C . ASP A 1 90 ? 8.954 -10.535 4.026 1.00 89.81 90 ASP A C 1
ATOM 737 O O . ASP A 1 90 ? 9.203 -11.266 3.066 1.00 89.81 90 ASP A O 1
ATOM 741 N N . ARG A 1 91 ? 9.696 -9.460 4.321 1.00 91.94 91 ARG A N 1
ATOM 742 C CA . ARG A 1 91 ? 10.903 -8.967 3.642 1.00 91.94 91 ARG A CA 1
ATOM 743 C C . ARG A 1 91 ? 10.685 -8.398 2.244 1.00 91.94 91 ARG A C 1
ATOM 745 O O . ARG A 1 91 ? 11.659 -7.935 1.647 1.00 91.94 91 ARG A O 1
ATOM 752 N N . TYR A 1 92 ? 9.452 -8.364 1.738 1.00 95.31 92 TYR A N 1
ATOM 753 C CA . TYR A 1 92 ? 9.158 -7.656 0.496 1.00 95.31 92 TYR A CA 1
ATOM 754 C C . TYR A 1 92 ? 9.153 -6.146 0.724 1.00 95.31 92 TYR A C 1
ATOM 756 O O . TYR A 1 92 ? 8.575 -5.641 1.689 1.00 95.31 92 TYR A O 1
ATOM 764 N N . TYR A 1 93 ? 9.757 -5.426 -0.216 1.00 96.44 93 TYR A N 1
ATOM 765 C CA . TYR A 1 93 ? 9.581 -3.986 -0.338 1.00 96.44 93 TYR A CA 1
ATOM 766 C C . TYR A 1 93 ? 8.285 -3.705 -1.085 1.00 96.44 93 TYR A C 1
ATOM 768 O O . TYR A 1 93 ? 7.936 -4.420 -2.024 1.00 96.44 93 TYR A O 1
ATOM 776 N N . SER A 1 94 ? 7.548 -2.690 -0.662 1.00 96.81 94 SER A N 1
ATOM 777 C CA . SER A 1 94 ? 6.302 -2.263 -1.291 1.00 96.81 94 SER A CA 1
ATOM 778 C C . SER A 1 94 ? 6.205 -0.743 -1.317 1.00 96.81 94 SER A C 1
ATOM 780 O O . SER A 1 94 ? 6.948 -0.056 -0.618 1.00 96.81 94 SER A O 1
ATOM 782 N N . VAL A 1 95 ? 5.298 -0.228 -2.142 1.00 96.44 95 VAL A N 1
ATOM 783 C CA . VAL A 1 95 ? 4.978 1.201 -2.190 1.00 96.44 95 VAL A CA 1
ATOM 784 C C . VAL A 1 95 ? 4.313 1.624 -0.875 1.00 96.44 95 VAL A C 1
ATOM 786 O O . VAL A 1 95 ? 3.276 1.071 -0.507 1.00 96.44 95 VAL A O 1
ATOM 789 N N . ASP A 1 96 ? 4.904 2.599 -0.181 1.00 95.50 96 ASP A N 1
ATOM 790 C CA . ASP A 1 96 ? 4.298 3.271 0.975 1.00 95.50 96 ASP A CA 1
ATOM 791 C C . ASP A 1 96 ? 3.418 4.422 0.479 1.00 95.50 96 ASP A C 1
ATOM 793 O O . ASP A 1 96 ? 3.887 5.540 0.257 1.00 95.50 96 ASP A O 1
ATOM 797 N N . TYR A 1 97 ? 2.145 4.126 0.226 1.00 95.12 97 TYR A N 1
ATOM 798 C CA . TYR A 1 97 ? 1.237 5.088 -0.391 1.00 95.12 97 TYR A CA 1
ATOM 799 C C . TYR A 1 97 ? 0.700 6.138 0.584 1.00 95.12 97 TYR A C 1
ATOM 801 O O . TYR A 1 97 ? 0.395 7.249 0.164 1.00 95.12 97 TYR A O 1
ATOM 809 N N . LEU A 1 98 ? 0.624 5.840 1.884 1.00 94.69 98 LEU A N 1
ATOM 810 C CA . LEU A 1 98 ? 0.253 6.835 2.894 1.00 94.69 98 LEU A CA 1
ATOM 811 C C . LEU A 1 98 ? 1.384 7.834 3.168 1.00 94.69 98 LEU A C 1
ATOM 813 O O . LEU A 1 98 ? 1.116 8.912 3.678 1.00 94.69 98 LEU A O 1
ATOM 817 N N . ASN A 1 99 ? 2.621 7.581 2.727 1.00 90.62 99 ASN A N 1
ATOM 818 C CA . ASN A 1 99 ? 3.632 8.646 2.681 1.00 90.62 99 ASN A CA 1
ATOM 819 C C . ASN A 1 99 ? 3.333 9.737 1.641 1.00 90.62 99 ASN A C 1
ATOM 821 O O . ASN A 1 99 ? 3.986 10.779 1.647 1.00 90.62 99 ASN A O 1
ATOM 825 N N . SER A 1 100 ? 2.318 9.569 0.785 1.00 85.00 100 SER A N 1
ATOM 826 C CA . SER A 1 100 ? 1.790 10.668 -0.034 1.00 85.00 100 SER A CA 1
ATOM 827 C C . SER A 1 100 ? 1.064 11.745 0.779 1.00 85.00 100 SER A C 1
ATOM 829 O O . SER A 1 100 ? 0.825 12.819 0.232 1.00 85.00 100 SER A O 1
ATOM 831 N N . LEU A 1 101 ? 0.750 11.499 2.058 1.00 82.88 101 LEU A N 1
ATOM 832 C CA . LEU A 1 101 ? 0.070 12.470 2.920 1.00 82.88 101 LEU A CA 1
ATOM 833 C C . LEU A 1 101 ? 0.921 13.712 3.228 1.00 82.88 101 LEU A C 1
ATOM 835 O O . LEU A 1 101 ? 0.359 14.793 3.315 1.00 82.88 101 LEU A O 1
ATOM 839 N N . TYR A 1 102 ? 2.258 13.605 3.229 1.00 75.62 102 TYR A N 1
ATOM 840 C CA . TYR A 1 102 ? 3.183 14.747 3.383 1.00 75.62 102 TYR A CA 1
ATOM 841 C C . TYR A 1 102 ? 3.107 15.789 2.242 1.00 75.62 102 TYR A C 1
ATOM 843 O O . TYR A 1 102 ? 3.898 16.735 2.170 1.00 75.62 102 TYR A O 1
ATOM 851 N N . GLN A 1 103 ? 2.188 15.623 1.288 1.00 71.69 103 GLN A N 1
ATOM 852 C CA . GLN A 1 103 ? 1.956 16.590 0.230 1.00 71.69 103 GLN A CA 1
ATOM 853 C C . GLN A 1 103 ? 1.311 17.869 0.783 1.00 71.69 103 GLN A C 1
ATOM 855 O O . GLN A 1 103 ? 0.231 17.862 1.367 1.00 71.69 103 GLN A O 1
ATOM 860 N N . LYS A 1 104 ? 1.935 19.012 0.482 1.00 67.81 104 LYS A N 1
ATOM 861 C CA . LYS A 1 104 ? 1.443 20.330 0.893 1.00 67.81 104 LYS A CA 1
ATOM 862 C C . LYS A 1 104 ? -0.015 20.567 0.472 1.00 67.81 104 LYS A C 1
ATOM 864 O O . LYS A 1 104 ? -0.329 20.538 -0.719 1.00 67.81 104 LYS A O 1
ATOM 869 N N . GLY A 1 105 ? -0.849 20.934 1.445 1.00 71.06 105 GLY A N 1
ATOM 870 C CA . GLY A 1 105 ? -2.248 21.321 1.239 1.00 71.06 105 GLY A CA 1
ATOM 871 C C . GLY A 1 105 ? -3.252 20.176 1.367 1.00 71.06 105 GLY A C 1
ATOM 872 O O . GLY A 1 105 ? -4.438 20.412 1.151 1.00 71.06 105 GLY A O 1
ATOM 873 N N . LEU A 1 106 ? -2.793 18.969 1.701 1.00 79.81 106 LEU A N 1
ATOM 874 C CA . LEU A 1 106 ? -3.662 17.893 2.152 1.00 79.81 106 LEU A CA 1
ATOM 875 C C . LEU A 1 106 ? -3.927 18.047 3.657 1.00 79.81 106 LEU A C 1
ATOM 877 O O . LEU A 1 106 ? -3.009 18.369 4.406 1.00 79.81 106 LEU A O 1
ATOM 881 N N . ASP A 1 107 ? -5.164 17.810 4.083 1.00 89.81 107 ASP A N 1
ATOM 882 C CA . ASP A 1 107 ? -5.471 17.575 5.493 1.00 89.81 107 ASP A CA 1
ATOM 883 C C . ASP A 1 107 ? -5.165 16.103 5.803 1.00 89.81 107 ASP A C 1
ATOM 885 O O . ASP A 1 107 ? -5.835 15.186 5.316 1.00 89.81 107 ASP A O 1
ATOM 889 N N . GLU A 1 108 ? -4.072 15.881 6.528 1.00 90.44 108 GLU A N 1
ATOM 890 C CA . GLU A 1 108 ? -3.543 14.551 6.830 1.00 90.44 108 GLU A CA 1
ATOM 891 C C . GLU A 1 108 ? -4.494 13.766 7.739 1.00 90.44 108 GLU A C 1
ATOM 893 O O . GLU A 1 108 ? -4.679 12.565 7.534 1.00 90.44 108 GLU A O 1
ATOM 898 N N . ILE A 1 109 ? -5.145 14.445 8.690 1.00 92.38 109 ILE A N 1
ATOM 899 C CA . ILE A 1 109 ? -6.085 13.827 9.628 1.00 92.38 109 ILE A CA 1
ATOM 900 C C . ILE A 1 109 ? -7.344 13.393 8.879 1.00 92.38 109 ILE A C 1
ATOM 902 O O . ILE A 1 109 ? -7.697 12.215 8.923 1.00 92.38 109 ILE A O 1
ATOM 906 N N . GLU A 1 110 ? -7.949 14.284 8.088 1.00 94.06 110 GLU A N 1
ATOM 907 C CA . GLU A 1 110 ? -9.128 13.958 7.267 1.00 94.06 110 GLU A CA 1
ATOM 908 C C . GLU A 1 110 ? -8.834 12.801 6.291 1.00 94.06 110 GLU A C 1
ATOM 910 O O . GLU A 1 110 ? -9.673 11.935 6.020 1.00 94.06 110 GLU A O 1
ATOM 915 N N . ALA A 1 111 ? -7.625 12.765 5.730 1.00 94.44 111 ALA A N 1
ATOM 916 C CA . ALA A 1 111 ? -7.209 11.699 4.832 1.00 94.44 111 ALA A CA 1
ATOM 917 C C . ALA A 1 111 ? -7.039 10.347 5.545 1.00 94.44 111 ALA A C 1
ATOM 919 O O . ALA A 1 111 ? -7.427 9.316 4.982 1.00 94.44 111 ALA A O 1
ATOM 920 N N . LEU A 1 112 ? -6.486 10.340 6.762 1.00 95.94 112 LEU A N 1
ATOM 921 C CA . LEU A 1 112 ? -6.385 9.143 7.596 1.00 95.94 112 LEU A CA 1
ATOM 922 C C . LEU A 1 112 ? -7.775 8.637 8.000 1.00 95.94 112 LEU A C 1
ATOM 924 O O . LEU A 1 112 ? -8.040 7.447 7.836 1.00 95.94 112 LEU A O 1
ATOM 928 N N . GLU A 1 113 ? -8.682 9.523 8.414 1.00 96.50 113 GLU A N 1
ATOM 929 C CA . GLU A 1 113 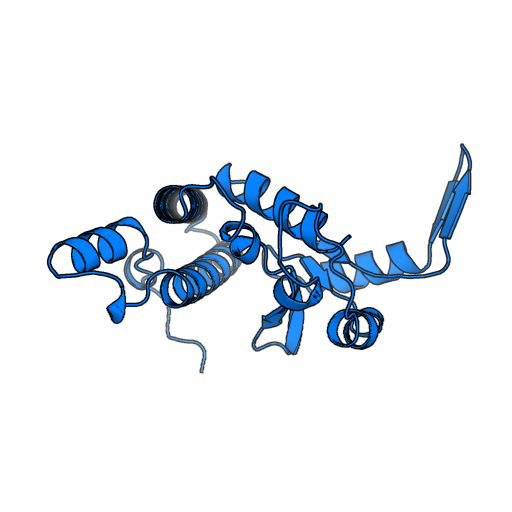? -10.078 9.187 8.734 1.00 96.50 113 GLU A CA 1
ATOM 930 C C . GLU A 1 113 ? -10.779 8.506 7.549 1.00 96.50 113 GLU A C 1
ATOM 932 O O . GLU A 1 113 ? -11.287 7.391 7.674 1.00 96.50 113 GLU A O 1
ATOM 937 N N . ARG A 1 114 ? -10.711 9.100 6.348 1.00 96.50 114 ARG A N 1
ATOM 938 C CA . ARG A 1 114 ? -11.301 8.496 5.136 1.00 96.50 114 ARG A CA 1
ATOM 939 C C . ARG A 1 114 ? -10.706 7.137 4.787 1.00 96.50 114 ARG A C 1
ATOM 941 O O . ARG A 1 114 ? -11.406 6.250 4.286 1.00 96.50 114 ARG A O 1
ATOM 948 N N . HIS A 1 115 ? -9.402 6.980 4.986 1.00 97.12 115 HIS A N 1
ATOM 949 C CA . HIS A 1 115 ? -8.731 5.713 4.738 1.00 97.12 115 HIS A CA 1
ATOM 950 C C . HIS A 1 115 ? -9.185 4.639 5.735 1.00 97.12 115 HIS A C 1
ATOM 952 O O . HIS A 1 115 ? -9.465 3.510 5.319 1.00 97.12 115 HIS A O 1
ATOM 958 N N . LYS A 1 116 ? -9.325 4.990 7.020 1.00 96.88 116 LYS A N 1
ATOM 959 C CA . LYS A 1 116 ? -9.928 4.126 8.040 1.00 96.88 116 LYS A CA 1
ATOM 960 C C . LYS A 1 116 ? -11.341 3.714 7.646 1.00 96.88 116 LYS A C 1
ATOM 962 O O . LYS A 1 116 ? -11.598 2.514 7.552 1.00 96.88 116 LYS A O 1
ATOM 967 N N . ASP A 1 117 ? -12.213 4.666 7.325 1.00 96.62 117 ASP A N 1
ATOM 968 C CA . ASP A 1 117 ? -13.605 4.395 6.945 1.00 96.62 117 ASP A CA 1
ATOM 969 C C . ASP A 1 117 ? -13.697 3.415 5.770 1.00 96.62 117 ASP A C 1
ATOM 971 O O . ASP A 1 117 ? -14.485 2.464 5.787 1.00 96.62 117 ASP A O 1
ATOM 975 N N . SER A 1 118 ? -12.838 3.600 4.765 1.00 96.06 118 SER A N 1
ATOM 976 C CA . SER A 1 118 ? -12.751 2.717 3.601 1.00 96.06 118 SER A CA 1
ATOM 977 C C . SER A 1 118 ? -12.340 1.293 3.975 1.00 96.06 118 SER A C 1
ATOM 979 O O . SER A 1 118 ? -12.911 0.329 3.455 1.00 96.06 118 SER A O 1
ATOM 981 N N . ILE A 1 119 ? -11.370 1.135 4.884 1.00 95.06 119 ILE A N 1
ATOM 982 C CA . ILE A 1 119 ? -10.951 -0.183 5.380 1.00 95.06 119 ILE A CA 1
ATOM 983 C C . ILE A 1 119 ? -12.082 -0.828 6.173 1.00 95.06 119 ILE A C 1
ATOM 985 O O . ILE A 1 119 ? -12.395 -1.994 5.935 1.00 95.06 119 ILE A O 1
ATOM 989 N N . GLU A 1 120 ? -12.708 -0.098 7.095 1.00 93.75 120 GLU A N 1
ATOM 990 C CA . GLU A 1 120 ? -13.766 -0.645 7.939 1.00 93.75 120 GLU A CA 1
ATOM 991 C C . GLU A 1 120 ? -14.983 -1.080 7.128 1.00 93.75 120 GLU A C 1
ATOM 993 O O . GLU A 1 120 ? -15.510 -2.174 7.346 1.00 93.75 120 GLU A O 1
ATOM 998 N N . ALA A 1 121 ? -15.428 -0.247 6.184 1.00 92.50 121 ALA A N 1
ATOM 999 C CA . ALA A 1 121 ? -16.542 -0.571 5.303 1.00 92.50 121 ALA A CA 1
ATOM 1000 C C . ALA A 1 121 ? -16.234 -1.840 4.500 1.00 92.50 121 ALA A C 1
ATOM 1002 O O . ALA A 1 121 ? -17.015 -2.796 4.502 1.00 92.50 121 ALA A O 1
ATOM 1003 N N . ALA A 1 122 ? -15.057 -1.897 3.874 1.00 90.06 122 ALA A N 1
ATOM 1004 C CA . ALA A 1 122 ? -14.646 -3.041 3.073 1.00 90.06 122 ALA A CA 1
ATOM 1005 C C . ALA A 1 122 ? -14.459 -4.319 3.915 1.00 90.06 122 ALA A C 1
ATOM 1007 O O . ALA A 1 122 ? -14.860 -5.402 3.481 1.00 90.06 122 ALA A O 1
ATOM 1008 N N . ALA A 1 123 ? -13.930 -4.204 5.137 1.00 88.94 123 ALA A N 1
ATOM 1009 C CA . ALA A 1 123 ? -13.814 -5.31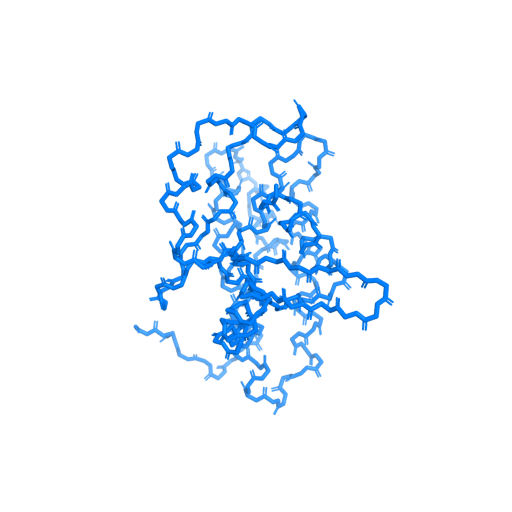2 6.079 1.00 88.94 123 ALA A CA 1
ATOM 1010 C C . ALA A 1 123 ? -15.192 -5.855 6.476 1.00 88.94 123 ALA A C 1
ATOM 1012 O O . ALA A 1 123 ? -15.432 -7.053 6.320 1.00 88.94 123 ALA A O 1
ATOM 1013 N N . LYS A 1 124 ? -16.118 -4.982 6.907 1.00 86.00 124 LYS A N 1
ATOM 1014 C CA . LYS A 1 124 ? -17.490 -5.332 7.330 1.00 86.00 124 LYS A CA 1
ATOM 1015 C C . LYS A 1 124 ? -18.245 -6.117 6.252 1.00 86.00 124 LYS A C 1
ATOM 1017 O O . LYS A 1 124 ? -18.933 -7.085 6.572 1.00 86.00 124 LYS A O 1
ATOM 1022 N N . HIS A 1 125 ? -18.065 -5.769 4.976 1.00 82.25 125 HIS A N 1
ATOM 1023 C CA . HIS A 1 125 ? -18.687 -6.480 3.852 1.00 82.25 125 HIS A CA 1
ATOM 1024 C C . HIS A 1 125 ? -18.132 -7.891 3.596 1.00 82.25 125 HIS A C 1
ATOM 1026 O O . HIS A 1 125 ? -18.789 -8.678 2.916 1.00 82.25 125 HIS A O 1
ATOM 1032 N N . ASN A 1 126 ? -16.957 -8.231 4.132 1.00 77.94 126 ASN A N 1
ATOM 1033 C CA . ASN A 1 126 ? -16.237 -9.458 3.790 1.00 77.94 126 ASN A CA 1
ATOM 1034 C C . ASN A 1 126 ? -15.860 -10.344 4.996 1.00 77.94 126 ASN A C 1
ATOM 1036 O O . ASN A 1 126 ? -15.118 -11.310 4.828 1.00 77.94 126 ASN A O 1
ATOM 1040 N N . LEU A 1 127 ? -16.387 -10.069 6.198 1.00 71.69 127 LEU A N 1
ATOM 1041 C CA . LEU A 1 127 ? -16.004 -10.747 7.454 1.00 71.69 127 LEU A CA 1
ATOM 1042 C C . LEU A 1 127 ? -16.188 -12.278 7.465 1.00 71.69 127 LEU A C 1
ATOM 1044 O O . LEU A 1 127 ? -15.610 -12.956 8.313 1.00 71.69 127 LEU A O 1
ATOM 1048 N N . LEU A 1 128 ? -16.994 -12.835 6.555 1.00 70.69 128 LEU A N 1
ATOM 1049 C CA . LEU A 1 128 ? -17.273 -14.274 6.483 1.00 70.69 128 LEU A CA 1
ATOM 1050 C C . LEU A 1 128 ? -16.190 -15.082 5.744 1.00 70.69 128 LEU A C 1
ATOM 1052 O O . LEU A 1 128 ? -16.168 -16.306 5.872 1.00 70.69 128 LEU A O 1
ATOM 1056 N N . ASP A 1 129 ? -15.292 -14.436 4.994 1.00 76.88 129 ASP A N 1
ATOM 1057 C CA . ASP A 1 129 ? -14.192 -15.104 4.287 1.00 76.88 129 ASP A CA 1
ATOM 1058 C C . ASP A 1 129 ? -12.860 -14.825 4.989 1.00 76.88 129 ASP A C 1
ATOM 1060 O O . ASP A 1 129 ? -12.304 -13.731 4.898 1.00 76.88 129 ASP A O 1
ATOM 1064 N N . SER A 1 130 ? -12.308 -15.847 5.649 1.00 72.00 130 SER A N 1
ATOM 1065 C CA . SER A 1 130 ? -11.070 -15.736 6.428 1.00 72.00 130 SER A CA 1
ATOM 1066 C C . SER A 1 130 ? -9.872 -15.218 5.628 1.00 72.00 130 SER A C 1
ATOM 1068 O O . SER A 1 130 ? -9.051 -14.481 6.173 1.00 72.00 130 SER A O 1
ATOM 1070 N N . ARG A 1 131 ? -9.776 -15.532 4.328 1.00 71.44 131 ARG A N 1
ATOM 1071 C CA . ARG A 1 131 ? -8.692 -15.027 3.469 1.00 71.44 131 ARG A CA 1
ATOM 1072 C C . ARG A 1 131 ? -8.874 -13.561 3.118 1.00 71.44 131 ARG A C 1
A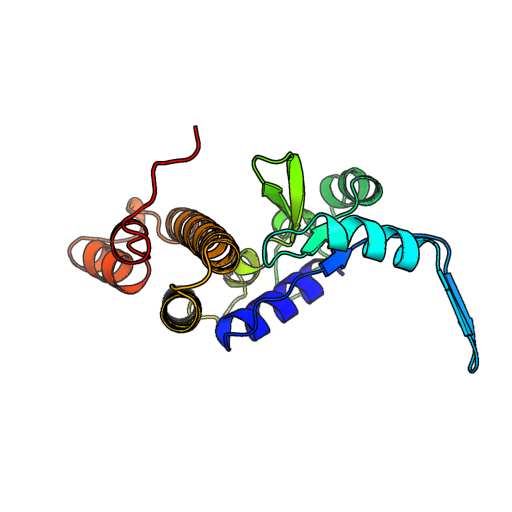TOM 1074 O O . ARG A 1 131 ? -7.889 -12.877 2.847 1.00 71.44 131 ARG A O 1
ATOM 1081 N N . ILE A 1 132 ? -10.113 -13.088 3.056 1.00 76.44 132 ILE A N 1
ATOM 1082 C CA . ILE A 1 132 ? -10.399 -11.674 2.831 1.00 76.44 132 ILE A CA 1
ATOM 1083 C C . ILE A 1 132 ? -10.170 -10.890 4.130 1.00 76.44 132 ILE A C 1
ATOM 1085 O O . ILE A 1 132 ? -9.583 -9.809 4.093 1.00 76.44 132 ILE A O 1
ATOM 1089 N N . THR A 1 133 ? -10.497 -11.479 5.279 1.00 80.31 133 THR A N 1
ATOM 1090 C CA . THR A 1 133 ? -10.219 -10.917 6.606 1.00 80.31 133 THR A CA 1
ATOM 1091 C C . THR A 1 133 ? -8.726 -10.650 6.826 1.00 80.31 133 THR A C 1
ATOM 1093 O O . THR A 1 133 ? -8.366 -9.566 7.279 1.00 80.31 133 THR A O 1
ATOM 1096 N N . ASP A 1 134 ? -7.838 -11.571 6.431 1.00 84.00 134 ASP A N 1
ATOM 1097 C CA . ASP A 1 134 ? -6.381 -11.374 6.538 1.00 84.00 134 ASP A CA 1
ATOM 1098 C C . ASP A 1 134 ? -5.875 -10.160 5.733 1.00 84.00 134 ASP A C 1
ATOM 1100 O O . ASP A 1 134 ? -4.940 -9.478 6.156 1.00 84.00 134 ASP A O 1
ATOM 1104 N N . LYS A 1 135 ? -6.502 -9.853 4.588 1.00 89.00 135 LYS A N 1
ATOM 1105 C CA . LYS A 1 135 ? -6.136 -8.697 3.751 1.00 89.00 135 LYS A CA 1
ATOM 1106 C C . LYS A 1 135 ? -6.471 -7.379 4.429 1.00 89.00 135 LYS A C 1
ATOM 1108 O O . LYS A 1 135 ? -5.642 -6.472 4.439 1.00 89.00 135 LYS A O 1
ATOM 1113 N N . TYR A 1 136 ? -7.676 -7.281 4.984 1.00 90.81 136 TYR A N 1
ATOM 1114 C CA . TYR A 1 136 ? -8.117 -6.070 5.668 1.00 90.81 136 TYR A CA 1
ATOM 1115 C C . TYR A 1 136 ? -7.452 -5.903 7.032 1.00 90.81 136 TYR A C 1
ATOM 1117 O O . TYR A 1 136 ? -7.201 -4.771 7.432 1.00 90.81 136 TYR A O 1
ATOM 1125 N N . ARG A 1 137 ? -7.060 -7.001 7.695 1.00 89.00 137 ARG A N 1
ATOM 1126 C CA . ARG A 1 137 ? -6.177 -6.924 8.864 1.00 89.00 137 ARG A CA 1
ATOM 1127 C C . ARG A 1 137 ? -4.845 -6.274 8.502 1.00 89.00 137 ARG A C 1
ATOM 1129 O O . ARG A 1 137 ? -4.462 -5.315 9.158 1.00 89.00 137 ARG A O 1
ATOM 1136 N N . TRP A 1 138 ? -4.168 -6.760 7.459 1.00 92.00 138 TRP A N 1
ATOM 1137 C CA . TRP A 1 138 ? -2.887 -6.182 7.036 1.00 92.00 138 TRP A CA 1
ATOM 1138 C C . TRP A 1 138 ? -3.016 -4.687 6.709 1.00 92.00 138 TRP A C 1
ATOM 1140 O O . TRP A 1 138 ? -2.171 -3.895 7.112 1.00 92.00 138 TRP A O 1
ATOM 1150 N N . LEU A 1 139 ? -4.102 -4.287 6.035 1.00 94.62 139 LEU A N 1
ATOM 1151 C CA . LEU A 1 139 ? -4.389 -2.875 5.764 1.00 94.62 139 LEU A CA 1
ATOM 1152 C C . LEU A 1 139 ? -4.612 -2.058 7.041 1.00 94.62 139 LEU A C 1
ATOM 1154 O O . LEU A 1 139 ? -4.121 -0.937 7.119 1.00 94.62 139 LEU A O 1
ATOM 1158 N N . ALA A 1 140 ? -5.324 -2.603 8.031 1.00 94.88 140 ALA A N 1
ATOM 1159 C CA . ALA A 1 140 ? -5.552 -1.932 9.308 1.00 94.88 140 ALA A CA 1
ATOM 1160 C C . ALA A 1 140 ? -4.256 -1.777 10.121 1.00 94.88 140 ALA A C 1
ATOM 1162 O O . ALA A 1 140 ? -4.009 -0.719 10.692 1.00 94.88 140 ALA A O 1
ATOM 1163 N N . GLU A 1 141 ? -3.398 -2.801 10.133 1.00 93.88 141 GLU A N 1
ATOM 1164 C CA . GLU A 1 141 ? -2.072 -2.739 10.762 1.00 93.88 141 GLU A CA 1
ATOM 1165 C C . GLU A 1 141 ? -1.176 -1.705 10.072 1.00 93.88 141 GLU A C 1
ATOM 1167 O O . GLU A 1 141 ? -0.564 -0.876 10.745 1.00 93.88 141 GLU A O 1
ATOM 1172 N N . TYR A 1 142 ? -1.140 -1.715 8.736 1.00 95.62 142 TYR A N 1
ATOM 1173 C CA . TYR A 1 142 ? -0.423 -0.714 7.952 1.00 95.62 142 TYR A CA 1
ATOM 1174 C C . TYR A 1 142 ? -0.949 0.697 8.241 1.00 95.62 142 TYR A C 1
ATOM 1176 O O . TYR A 1 142 ? -0.161 1.583 8.550 1.00 95.62 142 TYR A O 1
ATOM 1184 N N . HIS A 1 143 ? -2.267 0.901 8.230 1.00 96.50 143 HIS A N 1
ATOM 1185 C CA . HIS A 1 143 ? -2.877 2.189 8.543 1.00 96.50 143 HIS A CA 1
ATOM 1186 C C . HIS A 1 143 ? -2.502 2.690 9.944 1.00 96.50 143 HIS A C 1
ATOM 1188 O O . HIS A 1 143 ? -2.010 3.807 10.067 1.00 96.50 143 HIS A O 1
ATOM 1194 N N . ASN A 1 144 ? -2.652 1.859 10.979 1.00 96.00 144 ASN A N 1
ATOM 1195 C CA . ASN A 1 144 ? -2.321 2.240 12.355 1.00 96.00 144 ASN A CA 1
ATOM 1196 C C . ASN A 1 144 ? -0.823 2.529 12.536 1.00 96.00 144 ASN A C 1
ATOM 1198 O O . ASN A 1 144 ? -0.462 3.417 13.304 1.00 96.00 144 ASN A O 1
ATOM 1202 N N . CYS A 1 145 ? 0.051 1.814 11.817 1.00 94.19 145 CYS A N 1
ATOM 1203 C CA . CYS A 1 145 ? 1.479 2.128 11.777 1.00 94.19 145 CYS A CA 1
ATOM 1204 C C . CYS A 1 145 ? 1.710 3.550 11.253 1.00 94.19 145 CYS A C 1
ATOM 1206 O O . CYS A 1 145 ? 2.465 4.307 11.850 1.00 94.19 145 CYS A O 1
ATOM 1208 N N . LYS A 1 146 ? 1.008 3.939 10.183 1.00 94.19 146 LYS A N 1
ATOM 1209 C CA . LYS A 1 146 ? 1.107 5.287 9.617 1.00 94.19 146 LYS A CA 1
ATOM 1210 C C . LYS A 1 146 ? 0.492 6.347 10.527 1.00 94.19 146 LYS A C 1
ATOM 1212 O O . LYS A 1 146 ? 1.117 7.383 10.698 1.00 94.19 146 LYS A O 1
ATOM 1217 N N . VAL A 1 147 ? -0.646 6.090 11.177 1.00 95.12 147 VAL A N 1
ATOM 1218 C CA . VAL A 1 147 ? -1.196 7.003 12.202 1.00 95.12 147 VAL A CA 1
ATOM 1219 C C . VAL A 1 147 ? -0.146 7.303 13.275 1.00 95.12 147 VAL A C 1
ATOM 1221 O O . VAL A 1 147 ? 0.078 8.466 13.584 1.00 95.12 147 VAL A O 1
ATOM 1224 N N . ALA A 1 148 ? 0.566 6.287 13.772 1.00 92.94 148 ALA A N 1
ATOM 1225 C CA . ALA A 1 148 ? 1.623 6.475 14.767 1.00 92.94 148 ALA A CA 1
ATOM 1226 C C . ALA A 1 148 ? 2.849 7.259 14.249 1.00 92.94 148 ALA A C 1
ATOM 1228 O O . ALA A 1 148 ? 3.597 7.812 15.051 1.00 92.94 148 ALA A O 1
ATOM 1229 N N . GLU A 1 149 ? 3.073 7.303 12.932 1.00 90.31 149 GLU A N 1
ATOM 1230 C CA . GLU A 1 149 ? 4.123 8.117 12.305 1.00 90.31 149 GLU A CA 1
ATOM 1231 C C . GLU A 1 149 ? 3.683 9.574 12.066 1.00 90.31 149 GLU A C 1
ATOM 1233 O O . GLU A 1 149 ? 4.515 10.474 12.161 1.00 90.31 149 GLU A O 1
ATOM 1238 N N . PHE A 1 150 ? 2.402 9.812 11.753 1.00 86.88 150 PHE A N 1
ATOM 1239 C CA . PHE A 1 150 ? 1.853 11.147 11.462 1.00 86.88 150 PHE A CA 1
ATOM 1240 C C . PHE A 1 150 ? 1.367 11.897 12.708 1.00 86.88 150 PHE A C 1
ATOM 1242 O O . PHE A 1 150 ? 1.461 13.119 12.765 1.00 86.88 150 PHE A O 1
ATOM 1249 N N . VAL A 1 151 ? 0.842 11.183 13.703 1.00 87.81 151 VAL A N 1
ATOM 1250 C CA . VAL A 1 151 ? 0.287 11.762 14.930 1.00 87.81 151 VAL A CA 1
ATOM 1251 C C . VAL A 1 151 ? 1.304 11.580 16.052 1.00 87.81 151 VAL A C 1
ATOM 1253 O O . VAL A 1 151 ? 1.235 10.630 16.834 1.00 87.81 151 VAL A O 1
ATOM 1256 N N . CYS A 1 152 ? 2.289 12.479 16.114 1.00 84.06 152 CYS A N 1
ATOM 1257 C CA . CYS A 1 152 ? 3.241 12.511 17.219 1.00 84.06 152 CYS A CA 1
ATOM 1258 C C . CYS A 1 152 ? 2.565 13.115 18.465 1.00 84.06 152 CYS A C 1
ATOM 1260 O O . CYS A 1 152 ? 2.060 14.236 18.387 1.00 84.06 152 CYS A O 1
ATOM 1262 N N . PRO A 1 153 ? 2.568 12.434 19.626 1.00 82.56 153 PRO A N 1
ATOM 1263 C CA . PRO A 1 153 ? 1.958 12.962 20.848 1.00 82.56 153 PRO A CA 1
ATOM 1264 C C . PRO A 1 153 ? 2.509 14.321 21.290 1.00 82.56 153 PRO A C 1
ATOM 1266 O O . PRO A 1 153 ? 1.792 15.090 21.916 1.00 82.56 153 PRO A O 1
ATOM 1269 N N . ASP A 1 154 ? 3.766 14.623 20.956 1.00 86.00 154 ASP A N 1
ATOM 1270 C CA . ASP A 1 154 ? 4.414 15.883 21.334 1.00 86.00 154 ASP A CA 1
ATOM 1271 C C . ASP A 1 154 ? 3.884 17.096 20.540 1.00 86.00 154 ASP A C 1
ATOM 1273 O O . ASP A 1 154 ? 4.102 18.236 20.951 1.00 86.00 154 ASP A O 1
ATOM 1277 N N . ASP A 1 155 ? 3.176 16.866 19.428 1.00 86.00 155 ASP A N 1
ATOM 1278 C CA . ASP A 1 155 ? 2.643 17.924 18.561 1.00 86.00 155 ASP A CA 1
ATOM 1279 C C . ASP A 1 155 ? 1.242 18.407 18.989 1.00 86.00 155 ASP A C 1
ATOM 1281 O O . ASP A 1 155 ? 0.767 19.434 18.496 1.00 86.00 155 ASP A O 1
ATOM 1285 N N . TYR A 1 156 ? 0.576 17.700 19.912 1.00 86.81 156 TYR A N 1
ATOM 1286 C CA . TYR A 1 156 ? -0.821 17.946 20.282 1.00 86.81 156 TYR A CA 1
ATOM 1287 C C . TYR A 1 156 ? -1.040 17.908 21.799 1.00 86.81 156 TYR A C 1
ATOM 1289 O O . TYR A 1 156 ? -0.527 17.044 22.503 1.00 86.81 156 TYR A O 1
ATOM 1297 N N . GLU A 1 157 ? -1.867 18.821 22.312 1.00 88.75 157 GLU A N 1
ATOM 1298 C CA . GLU A 1 157 ? -2.298 18.801 23.714 1.00 88.75 157 GLU A CA 1
ATOM 1299 C C . GLU A 1 157 ? -3.562 17.946 23.904 1.00 88.75 157 GLU A C 1
ATOM 1301 O O . GLU A 1 157 ? -4.417 17.836 23.020 1.00 88.75 157 GLU A O 1
ATOM 1306 N N . GLU A 1 158 ? -3.727 17.371 25.095 1.00 89.56 158 GLU A N 1
ATOM 1307 C CA . GLU A 1 158 ? -4.997 16.755 25.495 1.00 89.56 158 GLU A CA 1
ATOM 1308 C C . GLU A 1 158 ? -6.082 17.832 25.709 1.00 89.56 158 GLU A C 1
ATOM 1310 O O . GLU A 1 158 ? -5.777 18.900 26.249 1.00 89.56 158 GLU A O 1
ATOM 1315 N N . PRO A 1 159 ? -7.361 17.588 25.344 1.00 90.50 159 PRO A N 1
ATOM 1316 C CA . PRO A 1 159 ? -7.951 16.314 24.906 1.00 90.50 159 PRO A CA 1
ATOM 1317 C C . PRO A 1 159 ? -7.888 16.064 23.388 1.00 90.50 159 PRO A C 1
ATOM 1319 O O . PRO A 1 159 ? -8.379 15.044 22.913 1.00 90.50 159 PRO A O 1
ATOM 1322 N N . TYR A 1 160 ? -7.325 16.994 22.617 1.00 89.69 160 TYR A N 1
ATOM 1323 C CA . TYR A 1 160 ? -7.380 16.959 21.155 1.00 89.69 160 TYR A CA 1
ATOM 1324 C C . TYR A 1 160 ? -6.608 15.770 20.565 1.00 89.69 160 TYR A C 1
ATOM 1326 O O . TYR A 1 160 ? -7.075 15.139 19.619 1.00 89.69 160 TYR A O 1
ATOM 1334 N N . LEU A 1 161 ? -5.474 15.401 21.172 1.00 91.12 161 LEU A N 1
ATOM 1335 C CA . LEU A 1 161 ? -4.747 14.179 20.814 1.00 91.12 161 LEU A CA 1
ATOM 1336 C C . LEU A 1 161 ? -5.640 12.932 20.925 1.00 91.12 161 LEU A C 1
ATOM 1338 O O . LEU A 1 161 ? -5.669 12.112 20.007 1.00 91.12 161 LEU A O 1
ATOM 1342 N N . SER A 1 162 ? -6.387 12.801 22.024 1.00 92.19 162 SER A N 1
ATOM 1343 C CA . SER A 1 162 ? -7.318 11.687 22.220 1.00 92.19 162 SER A CA 1
ATOM 1344 C C . SER A 1 162 ? -8.408 11.648 21.143 1.00 92.19 162 SER A C 1
ATOM 1346 O O . SER A 1 162 ? -8.694 10.573 20.619 1.00 92.19 162 SER A O 1
ATOM 1348 N N . GLU A 1 163 ? -8.967 12.802 20.765 1.00 93.62 163 GLU A N 1
ATOM 1349 C CA . GLU A 1 163 ? -9.977 12.903 19.699 1.00 93.62 163 GLU A CA 1
ATOM 1350 C C . GLU A 1 163 ? -9.421 12.467 18.334 1.00 93.62 163 GLU A C 1
ATOM 1352 O O . GLU A 1 163 ? -10.058 11.672 17.641 1.00 93.62 163 GLU A O 1
ATOM 1357 N N . ILE A 1 164 ? -8.210 12.914 17.972 1.00 93.56 164 ILE A N 1
ATOM 1358 C CA . ILE A 1 164 ? -7.541 12.500 16.727 1.00 93.56 164 ILE A CA 1
ATOM 1359 C C . ILE A 1 164 ? -7.302 10.991 16.719 1.00 93.56 164 ILE A C 1
ATOM 1361 O O . ILE A 1 164 ? -7.557 10.318 15.719 1.00 93.56 164 ILE A O 1
ATOM 1365 N N . LEU A 1 165 ? -6.777 10.438 17.813 1.00 94.75 165 LEU A N 1
ATOM 1366 C CA . LEU A 1 165 ? -6.475 9.010 17.880 1.00 94.75 165 LEU A CA 1
ATOM 1367 C C . LEU A 1 165 ? -7.752 8.170 17.807 1.00 94.75 165 LEU A C 1
ATOM 1369 O O . LEU A 1 165 ? -7.744 7.132 17.143 1.00 94.75 165 LEU A O 1
ATOM 1373 N N . GLU A 1 166 ? -8.847 8.617 18.423 1.00 94.44 166 GLU A N 1
ATOM 1374 C CA . GLU A 1 166 ? -10.156 7.968 18.324 1.00 94.44 166 GLU A CA 1
ATOM 1375 C C . GLU A 1 166 ? -10.706 8.011 16.889 1.00 94.44 166 GLU A C 1
ATOM 1377 O O . GLU A 1 166 ? -11.179 6.988 16.374 1.00 94.44 166 GLU A O 1
ATOM 1382 N N . SER A 1 167 ? -10.602 9.156 16.206 1.00 95.62 167 SER A N 1
ATOM 1383 C CA . SER A 1 167 ? -11.128 9.310 14.847 1.00 95.62 167 SER A CA 1
ATOM 1384 C C . SER A 1 167 ? -10.294 8.559 13.810 1.00 95.62 167 SER A C 1
ATOM 1386 O O . SER A 1 167 ? -10.865 7.884 12.955 1.00 95.62 167 SER A O 1
ATOM 1388 N N . THR A 1 168 ? -8.966 8.553 13.935 1.00 96.31 168 THR A N 1
ATOM 1389 C CA . THR A 1 168 ? -8.050 7.975 12.937 1.00 96.31 168 THR A CA 1
ATOM 1390 C C . THR A 1 168 ? -7.683 6.515 13.194 1.00 96.31 168 THR A C 1
ATOM 1392 O O . THR A 1 168 ? -7.533 5.758 12.245 1.00 96.31 168 THR A O 1
ATOM 1395 N N . THR A 1 169 ? -7.573 6.052 14.441 1.00 96.81 169 THR A N 1
ATOM 1396 C CA . THR A 1 169 ? -7.052 4.699 14.712 1.00 96.81 169 THR A CA 1
ATOM 1397 C C . THR A 1 169 ? -8.118 3.626 14.498 1.00 96.81 169 THR A C 1
ATOM 1399 O O . THR A 1 169 ? -9.267 3.769 14.925 1.00 96.81 169 THR A O 1
ATOM 1402 N N . ILE A 1 170 ? -7.742 2.506 13.873 1.00 95.56 170 ILE A N 1
ATOM 1403 C CA . ILE A 1 170 ? -8.608 1.330 13.723 1.00 95.56 170 ILE A CA 1
ATOM 1404 C C . ILE A 1 170 ? -8.477 0.413 14.946 1.00 95.56 170 ILE A C 1
ATOM 1406 O O . ILE A 1 170 ? -7.384 -0.070 15.262 1.00 95.56 170 ILE A O 1
ATOM 1410 N N . ASN A 1 171 ? -9.601 0.067 15.579 1.00 92.81 171 ASN A N 1
ATOM 1411 C CA . ASN A 1 171 ? -9.644 -0.962 16.620 1.00 92.81 171 ASN A CA 1
ATOM 1412 C C . ASN A 1 171 ? -9.639 -2.372 16.001 1.00 92.81 171 ASN A C 1
ATOM 1414 O O . ASN A 1 171 ? -10.677 -2.979 15.733 1.00 92.81 171 ASN A O 1
ATOM 1418 N N . ILE A 1 172 ? -8.441 -2.915 15.776 1.00 88.44 172 ILE A N 1
ATOM 1419 C CA . ILE A 1 172 ? -8.250 -4.199 15.080 1.00 88.44 172 ILE A CA 1
ATOM 1420 C C . ILE A 1 172 ? -8.980 -5.348 15.791 1.00 88.44 172 ILE A C 1
ATOM 1422 O O . ILE A 1 172 ? -9.585 -6.187 15.130 1.00 88.44 172 ILE A O 1
ATOM 1426 N N . THR A 1 173 ? -8.955 -5.402 17.125 1.00 84.62 173 THR A N 1
ATOM 1427 C CA . THR A 1 173 ? -9.588 -6.497 17.881 1.00 84.62 173 THR A CA 1
ATOM 1428 C C . THR A 1 173 ? -11.109 -6.447 17.857 1.00 84.62 173 THR A C 1
ATOM 1430 O O . THR A 1 173 ? -11.751 -7.487 17.967 1.00 84.62 173 THR A O 1
ATOM 1433 N N . GLU A 1 174 ? -11.688 -5.261 17.695 1.00 85.81 174 GLU A N 1
ATOM 1434 C CA . GLU A 1 174 ? -13.135 -5.094 17.570 1.00 85.81 174 GLU A CA 1
ATOM 1435 C C . GLU A 1 174 ? -13.632 -5.562 16.199 1.00 85.81 174 GLU A C 1
ATOM 1437 O O . GLU A 1 174 ? -14.622 -6.286 16.110 1.00 85.81 174 GLU A O 1
ATOM 1442 N N . ILE A 1 175 ? -12.904 -5.222 15.133 1.00 82.25 175 ILE A N 1
ATOM 1443 C CA . ILE A 1 175 ? -13.258 -5.623 13.764 1.00 82.25 175 ILE A CA 1
ATOM 1444 C C . ILE A 1 175 ? -12.914 -7.100 13.507 1.00 82.25 175 ILE A C 1
ATOM 1446 O O . ILE A 1 175 ? -13.628 -7.795 12.780 1.00 82.25 175 ILE A O 1
ATOM 1450 N N . PHE A 1 176 ? -11.840 -7.604 14.122 1.00 80.44 176 PHE A N 1
ATOM 1451 C CA . PHE A 1 176 ? -11.300 -8.948 13.902 1.00 80.44 176 PHE A CA 1
ATOM 1452 C C . PHE A 1 176 ? -11.180 -9.753 15.217 1.00 80.44 176 PHE A C 1
ATOM 1454 O O . PHE A 1 176 ? -10.076 -10.131 15.619 1.00 80.44 176 PHE A O 1
ATOM 1461 N N . PRO A 1 177 ? -12.301 -10.084 15.888 1.00 70.00 177 PRO A N 1
ATOM 1462 C CA . PRO A 1 177 ? -12.308 -10.626 17.256 1.00 70.00 177 PRO A CA 1
ATOM 1463 C C . PRO A 1 177 ? -11.684 -12.021 17.412 1.00 70.00 177 PRO A C 1
ATOM 1465 O O . PRO A 1 177 ? -11.278 -12.402 18.506 1.00 70.00 177 PRO A O 1
ATOM 1468 N N . ASN A 1 178 ? -11.569 -12.796 16.329 1.00 68.38 178 ASN A N 1
ATOM 1469 C CA . ASN A 1 178 ? -10.997 -14.149 16.359 1.00 68.38 178 ASN A CA 1
ATOM 1470 C C . ASN A 1 178 ? -9.462 -14.179 16.214 1.00 68.38 178 ASN A C 1
ATOM 1472 O O . ASN A 1 178 ? -8.881 -15.250 16.027 1.00 68.38 178 ASN A O 1
ATOM 1476 N N . PHE A 1 179 ? -8.794 -13.025 16.249 1.00 61.19 179 PHE A N 1
ATOM 1477 C CA . PHE A 1 179 ? -7.370 -12.922 15.950 1.00 61.19 179 PHE A CA 1
ATOM 1478 C C . PHE A 1 179 ? -6.471 -13.024 17.196 1.00 61.19 179 PHE A C 1
ATOM 1480 O O . PHE A 1 179 ? -6.751 -12.452 18.247 1.00 61.19 179 PHE A O 1
ATOM 1487 N N . LYS A 1 180 ? -5.333 -13.714 17.044 1.00 56.38 180 LYS A N 1
ATOM 1488 C CA . LYS A 1 180 ? -4.164 -13.635 17.933 1.00 56.38 180 LYS A CA 1
ATOM 1489 C C . LYS A 1 180 ? -3.014 -13.021 17.140 1.00 56.38 180 LYS A C 1
ATOM 1491 O O . LYS A 1 180 ? -2.792 -13.441 16.009 1.00 56.38 180 LYS A O 1
ATOM 1496 N N . LYS A 1 181 ? -2.308 -12.058 17.744 1.00 48.75 181 LYS A N 1
ATOM 1497 C CA . LYS A 1 181 ? -1.159 -11.346 17.159 1.00 48.75 181 LYS A CA 1
ATOM 1498 C C . LYS A 1 181 ? -0.210 -12.331 16.461 1.00 48.75 181 LYS A C 1
ATOM 1500 O O . LYS A 1 181 ? 0.106 -13.368 17.040 1.00 48.75 181 LYS A O 1
ATOM 1505 N N . MET A 1 182 ? 0.210 -12.024 15.232 1.00 49.41 182 MET A N 1
ATOM 1506 C CA . MET A 1 182 ? 1.278 -12.786 14.581 1.00 49.41 182 MET A CA 1
ATOM 1507 C C . MET A 1 182 ? 2.578 -12.496 15.337 1.00 49.41 182 MET A C 1
ATOM 1509 O O . MET A 1 182 ? 2.981 -11.336 15.424 1.00 49.41 182 MET A O 1
ATOM 1513 N N . GLU A 1 183 ? 3.150 -13.533 15.951 1.00 40.34 183 GLU A N 1
ATOM 1514 C CA . GLU A 1 183 ? 4.499 -13.509 16.539 1.00 40.34 183 GLU A CA 1
ATOM 1515 C C . GLU A 1 183 ? 5.581 -13.450 15.454 1.00 40.34 183 GLU A C 1
ATOM 1517 O O . GLU A 1 183 ? 5.394 -14.089 14.389 1.00 40.34 183 GLU A O 1
#

Secondary structure (DSSP, 8-state):
-HHHHHHHHHHHHHTT----EEE----EEEETTEEEEHHHHHHHHHHTT--SS-EEEPHHHHHHHHT--S--S-TT----GGGGEEE-TTS-EEE--GGGGGSTT--HHHHHHHHHHHHHHHHHHHTT-HHHHHHHHHHHHHHHHHHHHH--GGG--TTHHHHHHHHH---HHHH-TT-----

pLDDT: mean 87.55, std 12.07, range [40.34, 97.81]

Sequence (183 aa):
MVFELAFIQFIMARDGIFLRGALSRGNHFENDRMIFSKGLVTAYHLETKAIYPRIIIDSALIDSIMNDNNFYAPFYVQERTRNFVIQSPDRYYSVDYLNSLYQKGLDEIEALERHKDSIEAAAKHNLLDSRITDKYRWLAEYHNCKVAEFVCPDDYEEPYLSEILESTTINITEIFPNFKKME

Foldseek 3Di:
DLLVVLQVQLVCLLVLRQAQWEFFDFDWDDDPPDIDTPRVVVGVVVSVVCLASWYFYDPVCLVVQVPDPDPPDPPQQSDGSNLQWDADPVRTITGNSLSNCSGPPHPSLVSLLSSLVSLLVQLVVCVVDPSSNVRSLVSLVSSQVVCCVVLPVVVDDPPVSVVSCVRRHDPSCVSPVVDDDDD

Radius of gyration: 17.78 Å; chains: 1; bounding box: 40×37×58 Å